Protein AF-A0A5N4DQ16-F1 (afdb_monomer_lite)

Foldseek 3Di:
DDDDDDDDDPVVVVVVVVVPPDDDDDDDDDDDDDDDPPDPPDPPPPVPPPVPLVVVLCVLPPPVLVVLLVVLVVVCVVQPCVQWDDDPQFIWGDPPPDIKTAGPVLQAIPDPCCVPQVARDSVSQNVCVNVVHDSRDCSNCPRNPDDDPDD

Radius of gyration: 23.93 Å; chains: 1; bounding box: 64×64×59 Å

Secondary structure (DSSP, 8-state):
-----PPPPHHHHHHHHTTSS-----------------------------HHHHHHHHHHH-THHHHHHHHHHHHHHHHTTTTEEE-SSEEEEE-SS-EEEEETTS--B-SHHHHHH-SPPHHHHHHHHHHT--SS-GGGGTTTT------

Organism: Camelus dromedarius (NCBI:txid9838)

InterPro domains:
  IPR007527 Zinc finger, SWIM-type [PS50966] (100-132)
  IPR040854 Uncharacterized protein ZSWIM9 [PTHR47086] (50-146)

Structure (mmCIF, N/CA/C/O backbone):
data_AF-A0A5N4DQ16-F1
#
_entry.id   AF-A0A5N4DQ16-F1
#
loop_
_atom_site.group_PDB
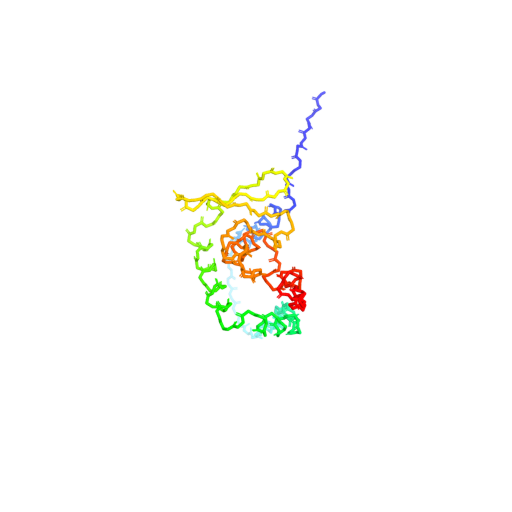_atom_site.id
_atom_site.type_symbol
_atom_site.label_atom_id
_atom_site.label_alt_id
_atom_site.label_comp_id
_atom_site.label_asym_id
_atom_site.label_entity_id
_atom_site.label_seq_id
_atom_site.pdbx_PDB_ins_code
_atom_site.Cartn_x
_atom_site.Cartn_y
_atom_site.Cartn_z
_atom_site.occupancy
_atom_site.B_iso_or_equiv
_atom_site.auth_seq_id
_atom_site.auth_comp_id
_atom_site.auth_asym_id
_atom_site.auth_atom_id
_atom_site.pdbx_PDB_model_num
ATOM 1 N N . MET A 1 1 ? -23.268 8.846 -43.791 1.00 40.22 1 MET A N 1
ATOM 2 C CA . MET A 1 1 ? -22.064 8.680 -42.950 1.00 40.22 1 MET A CA 1
ATOM 3 C C . MET A 1 1 ? -2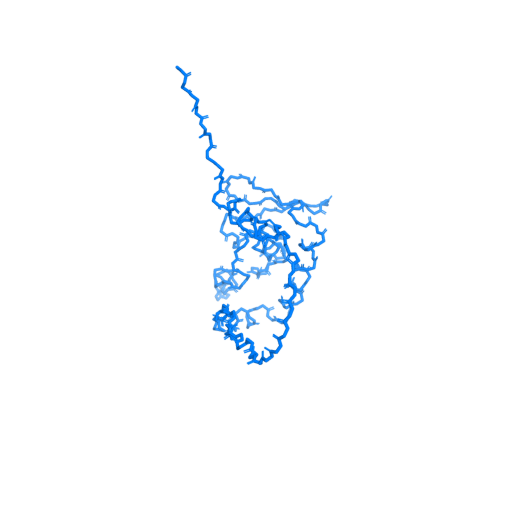2.241 9.638 -41.781 1.00 40.22 1 MET A C 1
ATOM 5 O O . MET A 1 1 ? -22.200 10.829 -42.014 1.00 40.22 1 MET A O 1
ATOM 9 N N . GLY A 1 2 ? -22.708 9.252 -40.597 1.00 41.81 2 GLY A N 1
ATOM 10 C CA . GLY A 1 2 ? -22.302 8.111 -39.778 1.00 41.81 2 GLY A CA 1
ATOM 11 C C . GLY A 1 2 ? -21.398 8.629 -38.654 1.00 41.81 2 GLY A C 1
ATOM 12 O O . GLY A 1 2 ? -20.223 8.292 -38.630 1.00 41.81 2 GLY A O 1
ATOM 13 N N . THR A 1 3 ? -21.906 9.533 -37.810 1.00 44.19 3 THR A N 1
ATOM 14 C CA . THR A 1 3 ? -21.171 10.117 -36.678 1.00 44.19 3 THR A CA 1
ATOM 15 C C . THR A 1 3 ? -21.124 9.105 -35.537 1.00 44.19 3 THR A C 1
ATOM 17 O O . THR A 1 3 ? -22.143 8.845 -34.898 1.00 44.19 3 THR A O 1
ATOM 20 N N . VAL A 1 4 ? -19.952 8.518 -35.297 1.00 43.06 4 VAL A N 1
ATOM 21 C CA . VAL A 1 4 ? -19.676 7.737 -34.087 1.00 43.06 4 VAL A CA 1
ATOM 22 C C . VAL A 1 4 ? -19.472 8.727 -32.945 1.00 43.06 4 VAL A C 1
ATOM 24 O O . VAL A 1 4 ? -18.526 9.508 -32.953 1.00 43.06 4 VAL A O 1
ATOM 27 N N . PHE A 1 5 ? -20.412 8.733 -32.004 1.00 44.91 5 PHE A N 1
ATOM 28 C CA . PHE A 1 5 ? -20.300 9.442 -30.736 1.00 44.91 5 PHE A CA 1
ATOM 29 C C . PHE A 1 5 ? -19.603 8.480 -29.765 1.00 44.91 5 PHE A C 1
ATOM 31 O O . PHE A 1 5 ? -20.201 7.484 -29.357 1.00 44.91 5 PHE A O 1
ATOM 38 N N . GLU A 1 6 ? -18.326 8.719 -29.461 1.00 52.03 6 GLU A N 1
ATOM 39 C CA . GLU A 1 6 ? -17.650 8.038 -28.353 1.00 52.03 6 GLU A CA 1
ATOM 40 C C . GLU A 1 6 ? -18.354 8.420 -27.046 1.00 52.03 6 GLU A C 1
ATOM 42 O O . GLU A 1 6 ? -18.574 9.597 -26.753 1.00 52.03 6 GLU A O 1
ATOM 47 N N . GLY A 1 7 ? -18.792 7.404 -26.304 1.00 48.28 7 GLY A N 1
ATOM 48 C CA . GLY A 1 7 ? -19.522 7.560 -25.055 1.00 48.28 7 GLY A CA 1
ATOM 49 C C . GLY A 1 7 ? -18.637 8.130 -23.948 1.00 48.28 7 GLY A C 1
ATOM 50 O O . GLY A 1 7 ? -17.551 7.624 -23.683 1.00 48.28 7 GLY A O 1
ATOM 51 N N . ASP A 1 8 ? -19.144 9.169 -23.291 1.00 51.41 8 ASP A N 1
ATOM 52 C CA . ASP A 1 8 ? -18.593 9.761 -22.069 1.00 51.41 8 ASP A CA 1
ATOM 53 C C . ASP A 1 8 ? -18.615 8.696 -20.940 1.00 51.41 8 ASP A C 1
ATOM 55 O O . ASP A 1 8 ? -19.661 8.062 -20.739 1.00 51.41 8 ASP A O 1
ATOM 59 N N . PRO A 1 9 ? -17.502 8.439 -20.226 1.00 45.72 9 PRO A N 1
ATOM 60 C CA . PRO A 1 9 ? -17.447 7.424 -19.177 1.00 45.72 9 PRO A CA 1
ATOM 61 C C . PRO A 1 9 ? -18.413 7.744 -18.022 1.00 45.72 9 PRO A C 1
ATOM 63 O O . PRO A 1 9 ? -18.594 8.892 -17.626 1.00 45.72 9 PRO A O 1
ATOM 66 N N . GLU A 1 10 ? -19.032 6.704 -17.460 1.00 50.69 10 GLU A N 1
ATOM 67 C CA . GLU A 1 10 ? -20.178 6.769 -16.533 1.00 50.69 10 GLU A CA 1
ATOM 68 C C . GLU A 1 10 ? -19.974 7.692 -15.310 1.00 50.69 10 GLU A C 1
ATOM 70 O O . GLU A 1 10 ? -20.916 8.336 -14.846 1.00 50.69 10 GLU A O 1
ATOM 75 N N . TRP A 1 11 ? -18.729 7.870 -14.856 1.00 47.78 11 TRP A N 1
ATOM 76 C CA . TRP A 1 11 ? -18.377 8.763 -13.745 1.00 47.78 11 TRP A CA 1
ATOM 77 C C . TRP A 1 11 ? -18.566 10.262 -14.057 1.00 47.78 11 TRP A C 1
ATOM 79 O O . TRP A 1 11 ? -18.767 11.067 -13.146 1.00 47.78 11 TRP A O 1
ATOM 89 N N . ALA A 1 12 ? -18.538 10.661 -15.332 1.00 46.97 12 ALA A N 1
ATOM 90 C CA . ALA A 1 12 ? -18.683 12.055 -15.752 1.00 46.97 12 ALA A CA 1
ATOM 91 C C . ALA A 1 12 ? -20.151 12.516 -15.831 1.00 46.97 12 ALA A C 1
ATOM 93 O O . ALA A 1 12 ? -20.428 13.718 -15.773 1.00 46.97 12 ALA A O 1
ATOM 94 N N . ARG A 1 13 ? -21.108 11.579 -15.916 1.00 46.88 13 ARG A N 1
ATOM 95 C CA . ARG A 1 13 ? -22.548 11.894 -15.883 1.00 46.88 13 ARG A CA 1
ATOM 96 C C . ARG A 1 13 ? -23.042 12.244 -14.486 1.00 46.88 13 ARG A C 1
ATOM 98 O O . ARG A 1 13 ? -23.852 13.158 -14.359 1.00 46.88 13 ARG A O 1
ATOM 105 N N . ILE A 1 14 ? -22.505 11.585 -13.462 1.00 51.62 14 ILE A N 1
ATOM 106 C CA . ILE A 1 14 ? -22.900 11.796 -12.063 1.00 51.62 14 ILE A CA 1
ATOM 107 C C . ILE A 1 14 ? -22.594 13.244 -11.653 1.00 51.62 14 ILE A C 1
ATOM 109 O O . ILE A 1 14 ? -23.481 13.975 -11.229 1.00 51.62 14 ILE A O 1
ATOM 113 N N . ARG A 1 15 ? -21.388 13.737 -11.967 1.00 48.12 15 ARG A N 1
ATOM 114 C CA . ARG A 1 15 ? -20.988 15.120 -11.654 1.00 48.12 15 ARG A CA 1
ATOM 115 C C . ARG A 1 15 ? -21.782 16.190 -12.428 1.00 48.12 15 ARG A C 1
ATOM 117 O O . ARG A 1 15 ? -21.834 17.338 -11.998 1.00 48.12 15 ARG A O 1
ATOM 124 N N . ARG A 1 16 ? -22.390 15.844 -13.572 1.00 45.00 16 ARG A N 1
ATOM 125 C CA . ARG A 1 16 ? -23.164 16.788 -14.402 1.00 45.00 16 ARG A CA 1
ATOM 126 C C . ARG A 1 16 ? -24.626 16.907 -13.952 1.00 45.00 16 ARG A C 1
ATOM 128 O O . ARG A 1 16 ? -25.247 17.925 -14.240 1.00 45.00 16 ARG A O 1
ATOM 135 N N . MET A 1 17 ? -25.162 15.916 -13.233 1.00 43.34 17 MET A N 1
ATOM 136 C CA . MET A 1 17 ? -26.514 15.979 -12.659 1.00 43.34 17 MET A CA 1
ATOM 137 C C . MET A 1 17 ? -26.562 16.777 -11.347 1.00 43.34 17 MET A C 1
ATOM 139 O O . MET A 1 17 ? -27.575 17.417 -11.084 1.00 43.34 17 MET A O 1
ATOM 143 N N . ASP A 1 18 ? -25.459 16.852 -10.597 1.00 48.16 18 ASP A N 1
ATOM 144 C CA . ASP A 1 18 ? -25.403 17.606 -9.331 1.00 48.16 18 ASP A CA 1
ATOM 145 C C . ASP A 1 18 ? -25.202 19.126 -9.494 1.00 48.16 18 ASP A C 1
ATOM 147 O O . ASP A 1 18 ? -25.381 19.885 -8.545 1.00 48.16 18 ASP A O 1
ATOM 151 N N . LEU A 1 19 ? -24.861 19.601 -10.698 1.00 43.91 19 LEU A N 1
ATOM 152 C CA . LEU A 1 19 ? -24.641 21.029 -10.987 1.00 43.91 19 LEU A CA 1
ATOM 153 C C . LEU A 1 19 ? -25.789 21.694 -11.766 1.00 43.91 19 LEU A C 1
ATOM 155 O O . LEU A 1 19 ? -25.721 22.889 -12.033 1.00 43.91 19 LEU A O 1
ATOM 159 N N . ALA A 1 20 ? -26.845 20.951 -12.116 1.00 44.66 20 ALA A N 1
ATOM 160 C CA . ALA A 1 20 ? -27.960 21.441 -12.938 1.00 44.66 20 ALA A CA 1
ATOM 161 C C . ALA A 1 20 ? -29.280 21.633 -12.163 1.00 44.66 20 ALA A C 1
ATOM 163 O O . ALA A 1 20 ? -30.341 21.766 -12.768 1.00 44.66 20 ALA A O 1
ATOM 164 N N . ALA A 1 21 ? -29.233 21.659 -10.829 1.00 44.12 21 ALA A N 1
ATOM 165 C CA . ALA A 1 21 ? -30.382 21.944 -9.971 1.00 44.12 21 ALA A CA 1
ATOM 166 C C . ALA A 1 21 ? -30.139 23.235 -9.177 1.00 44.12 21 ALA A C 1
ATOM 168 O O . ALA A 1 21 ? -30.033 23.215 -7.953 1.00 44.12 21 ALA A O 1
ATOM 169 N N . GLY A 1 22 ? -29.967 24.362 -9.872 1.00 44.34 22 GLY A N 1
ATOM 170 C CA . GLY A 1 22 ? -29.552 25.583 -9.187 1.00 44.34 22 GLY A CA 1
ATOM 171 C C . GLY A 1 22 ? -29.664 26.897 -9.943 1.00 44.34 22 GLY A C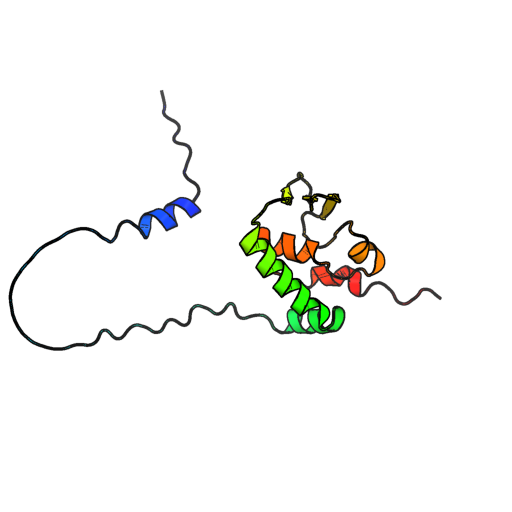 1
ATOM 172 O O . GLY A 1 22 ? -28.922 27.806 -9.602 1.00 44.34 22 GLY A O 1
ATOM 173 N N . GLU A 1 23 ? -30.560 27.047 -10.922 1.00 41.88 23 GLU A N 1
ATOM 174 C CA . GLU A 1 23 ? -30.971 28.386 -11.370 1.00 41.88 23 GLU A CA 1
ATOM 175 C C . GLU A 1 23 ? -32.376 28.393 -11.988 1.00 41.88 23 GLU A C 1
ATOM 177 O O . GLU A 1 23 ? -32.616 27.799 -13.036 1.00 41.88 23 GLU A O 1
ATOM 182 N N . SER A 1 24 ? -33.324 29.066 -11.325 1.00 35.31 24 SER A N 1
ATOM 183 C CA . SER A 1 24 ? -34.380 29.887 -11.943 1.00 35.31 24 SER A CA 1
ATOM 184 C C . SER A 1 24 ? -35.161 30.646 -10.860 1.00 35.31 24 SER A C 1
ATOM 186 O O . SER A 1 24 ? -35.613 30.082 -9.868 1.00 35.31 24 SER A O 1
ATOM 188 N N . LEU A 1 25 ? -35.252 31.955 -11.075 1.00 43.50 25 LEU A N 1
ATOM 189 C CA . LEU A 1 25 ? -35.740 33.045 -10.229 1.00 43.50 25 LEU A CA 1
ATOM 190 C C . LEU A 1 25 ? -37.275 33.206 -10.307 1.00 43.50 25 LEU A C 1
ATOM 192 O O . LEU A 1 25 ? -37.788 33.204 -11.424 1.00 43.50 25 LEU A O 1
ATOM 196 N N . GLN A 1 26 ? -37.981 33.485 -9.196 1.00 36.16 26 GLN A N 1
ATOM 197 C CA . GLN A 1 26 ? -39.135 34.412 -9.216 1.00 36.16 26 GLN A CA 1
ATOM 198 C C . GLN A 1 26 ? -39.556 34.935 -7.824 1.00 36.16 26 GLN A C 1
ATOM 200 O O . GLN A 1 26 ? -39.712 34.170 -6.876 1.00 36.16 26 GLN A O 1
ATOM 205 N N . GLU A 1 27 ? -39.749 36.256 -7.739 1.00 40.22 27 GLU A N 1
ATOM 206 C CA . GLU A 1 27 ? -40.364 37.017 -6.639 1.00 40.22 27 GLU A CA 1
ATOM 207 C C . GLU A 1 27 ? -41.869 36.725 -6.474 1.00 40.22 27 GLU A C 1
ATOM 209 O O . GLU A 1 27 ? -42.572 36.540 -7.467 1.00 40.22 27 GLU A O 1
ATOM 214 N N . GLY A 1 28 ? -42.389 36.797 -5.237 1.00 30.14 28 GLY A N 1
ATOM 215 C CA . GLY A 1 28 ? -43.835 36.870 -4.983 1.00 30.14 28 GLY A CA 1
ATOM 216 C C . GLY A 1 28 ? -44.281 36.667 -3.524 1.00 30.14 28 GLY A C 1
ATOM 217 O O . GLY A 1 28 ? -44.403 35.539 -3.075 1.00 30.14 28 GLY A O 1
ATOM 218 N N . SER A 1 29 ? -44.538 37.780 -2.824 1.00 34.41 29 SER A N 1
ATOM 219 C CA . SER A 1 29 ? -45.564 38.054 -1.786 1.00 34.41 29 SER A CA 1
ATOM 220 C C . SER A 1 29 ? -46.109 36.942 -0.851 1.00 34.41 29 SER A C 1
ATOM 222 O O . SER A 1 29 ? -46.815 36.050 -1.301 1.00 34.41 29 SER A O 1
ATOM 224 N N . GLY A 1 30 ? -46.013 37.189 0.469 1.00 33.25 30 GLY A N 1
ATOM 225 C CA . GLY A 1 30 ? -47.146 37.055 1.412 1.00 33.25 30 GLY A CA 1
ATOM 226 C C . GLY A 1 30 ? -47.300 35.786 2.278 1.00 33.25 30 GLY A C 1
ATOM 227 O O . GLY A 1 30 ? -47.680 34.743 1.774 1.00 33.25 30 GLY A O 1
ATOM 228 N N . GLU A 1 31 ? -47.161 35.987 3.598 1.00 35.84 31 GLU A N 1
ATOM 229 C CA . GLU A 1 31 ? -47.923 35.373 4.716 1.00 35.84 31 GLU A CA 1
ATOM 230 C C . GLU A 1 31 ? -47.661 33.916 5.215 1.00 35.84 31 GLU A C 1
ATOM 232 O O . GLU A 1 31 ? -47.642 32.947 4.471 1.00 35.84 31 GLU A O 1
ATOM 237 N N . GLU A 1 32 ? -47.488 33.840 6.549 1.00 37.09 32 GLU A N 1
ATOM 238 C CA . GLU A 1 32 ? -47.791 32.786 7.548 1.00 37.09 32 GLU A CA 1
ATOM 239 C C . GLU A 1 32 ? -47.320 31.306 7.452 1.00 37.09 32 GLU A C 1
ATOM 241 O O . GLU A 1 32 ? -47.689 30.529 6.583 1.00 37.09 32 GLU A O 1
ATOM 246 N N . GLY A 1 33 ? -46.680 30.845 8.543 1.00 36.59 33 GLY A N 1
ATOM 247 C CA . GLY A 1 33 ? -47.027 29.558 9.178 1.00 36.59 33 GLY A CA 1
ATOM 248 C C . GLY A 1 33 ? -46.153 28.319 8.899 1.00 36.59 33 GLY A C 1
ATOM 249 O O . GLY A 1 33 ? -45.517 28.215 7.861 1.00 36.59 33 GLY A O 1
ATOM 250 N N . PRO A 1 34 ? -46.067 27.359 9.849 1.00 58.06 34 PRO A N 1
ATOM 251 C CA . PRO A 1 34 ? -44.826 26.659 10.180 1.00 58.06 34 PRO A CA 1
ATOM 252 C C . PRO A 1 34 ? -44.789 25.204 9.696 1.00 58.06 34 PRO A C 1
ATOM 254 O O . PRO A 1 34 ? -45.792 24.497 9.790 1.00 58.06 34 PRO A O 1
ATOM 257 N N . ARG A 1 35 ? -43.608 24.705 9.305 1.00 51.00 35 ARG A N 1
ATOM 258 C CA . ARG A 1 35 ? -43.223 23.287 9.448 1.00 51.00 35 ARG A CA 1
ATOM 259 C C . ARG A 1 35 ? -41.745 23.093 9.140 1.00 51.00 35 ARG A C 1
ATOM 261 O O . ARG A 1 35 ? -41.280 23.306 8.027 1.00 51.00 35 ARG A O 1
ATOM 268 N N . GLU A 1 36 ? -41.023 22.670 10.163 1.00 59.38 36 GLU A N 1
ATOM 269 C CA . GLU A 1 36 ? -39.626 22.267 10.083 1.00 59.38 36 GLU A CA 1
ATOM 270 C C . GLU A 1 36 ? -39.471 21.107 9.087 1.00 59.38 36 GLU A C 1
ATOM 272 O O . GLU A 1 36 ? -40.224 20.127 9.174 1.00 59.38 36 GLU A O 1
ATOM 277 N N . PRO A 1 37 ? -38.498 21.140 8.163 1.00 50.25 37 PRO A N 1
ATOM 278 C CA . PRO A 1 37 ? -38.165 19.951 7.405 1.00 50.25 37 PRO A CA 1
ATOM 279 C C . PRO A 1 37 ? -37.440 18.979 8.341 1.00 50.25 37 PRO A C 1
ATOM 281 O O . PRO A 1 37 ? -36.267 19.171 8.669 1.00 50.25 37 PRO A O 1
ATOM 284 N N . LYS A 1 38 ? -38.126 17.906 8.759 1.00 58.03 38 LYS A N 1
ATOM 285 C CA . LYS A 1 38 ? -37.468 16.682 9.233 1.00 58.03 38 LYS A CA 1
ATOM 286 C C . LYS A 1 38 ? -36.523 16.218 8.127 1.00 58.03 38 LYS A C 1
ATOM 288 O O . LYS A 1 38 ? -36.963 15.611 7.153 1.00 58.03 38 LYS A O 1
ATOM 293 N N . ARG A 1 39 ? -35.231 16.509 8.265 1.00 63.78 39 ARG A N 1
ATOM 294 C CA . ARG A 1 39 ? -34.212 15.850 7.450 1.00 63.78 39 ARG A CA 1
ATOM 295 C C . ARG A 1 39 ? -34.200 14.373 7.844 1.00 63.78 39 ARG A C 1
ATOM 297 O O . ARG A 1 39 ? -34.075 14.087 9.037 1.00 63.78 39 ARG A O 1
ATOM 304 N N . PRO A 1 40 ? -34.336 13.434 6.894 1.00 47.91 40 PRO A N 1
ATOM 305 C CA . PRO A 1 40 ? -33.949 12.061 7.150 1.00 47.91 40 PRO A CA 1
ATOM 306 C C . PRO A 1 40 ? -32.462 12.093 7.491 1.00 47.91 40 PRO A C 1
ATOM 308 O O . PRO A 1 40 ? -31.632 12.519 6.688 1.00 47.91 40 PRO A O 1
ATOM 311 N N . CYS A 1 41 ? -32.149 11.725 8.727 1.00 48.41 41 CYS A N 1
ATOM 312 C CA . CYS A 1 41 ? -30.797 11.405 9.133 1.00 48.41 41 CYS A CA 1
ATOM 313 C C . CYS A 1 41 ? -30.461 10.097 8.414 1.00 48.41 41 CYS A C 1
ATOM 315 O O . CYS A 1 41 ? -30.840 9.023 8.875 1.00 48.41 41 CYS A O 1
ATOM 317 N N . CYS A 1 42 ? -29.853 10.187 7.235 1.00 41.53 42 CYS A N 1
ATOM 318 C CA . CYS A 1 42 ? -29.137 9.051 6.687 1.00 41.53 42 CYS A CA 1
ATOM 319 C C . CYS A 1 42 ? -27.836 8.972 7.489 1.00 41.53 42 CYS A C 1
ATOM 321 O O . CYS A 1 42 ? -27.035 9.906 7.380 1.00 41.53 42 CYS A O 1
ATOM 323 N N . PRO A 1 43 ? -27.576 7.926 8.292 1.00 41.25 43 PRO A N 1
ATOM 324 C CA . PRO A 1 43 ? -26.188 7.558 8.468 1.00 41.25 43 PRO A CA 1
ATOM 325 C C . PRO A 1 43 ? -25.710 7.216 7.055 1.00 41.25 43 PRO A C 1
ATOM 327 O O . PRO A 1 43 ? -26.244 6.304 6.422 1.00 41.25 43 PRO A O 1
ATOM 330 N N . SER A 1 44 ? -24.794 8.027 6.513 1.00 46.62 44 SER A N 1
ATOM 331 C CA . SER A 1 44 ? -23.894 7.530 5.475 1.00 46.62 44 SER A CA 1
ATOM 332 C C . SER A 1 44 ? -23.419 6.196 6.007 1.00 46.62 44 SER A C 1
ATOM 334 O O . SER A 1 44 ? -22.863 6.179 7.099 1.00 46.62 44 SER A O 1
ATOM 336 N N . GLU A 1 45 ? -23.771 5.131 5.299 1.00 45.56 45 GLU A N 1
ATOM 337 C CA . GLU A 1 45 ? -23.116 3.833 5.290 1.00 45.56 45 GLU A CA 1
ATOM 338 C C . GLU A 1 45 ? -21.627 4.028 5.591 1.00 45.56 45 GLU A C 1
ATOM 340 O O . GLU A 1 45 ? -20.794 4.264 4.719 1.00 45.56 45 GLU A O 1
ATOM 345 N N . GLU A 1 46 ? -21.323 4.054 6.885 1.00 43.19 46 GLU A N 1
ATOM 346 C CA . GLU A 1 46 ? -19.995 3.897 7.418 1.00 43.19 46 GLU A CA 1
ATOM 347 C C . GLU A 1 46 ? -19.658 2.480 7.006 1.00 43.19 46 GLU A C 1
ATOM 349 O O . GLU A 1 46 ? -20.179 1.529 7.577 1.00 43.19 46 GLU A O 1
ATOM 354 N N . GLU A 1 47 ? -18.941 2.375 5.887 1.00 48.06 47 GLU A N 1
ATOM 355 C CA . GLU A 1 47 ? -18.388 1.145 5.345 1.00 48.06 47 GLU A CA 1
ATOM 356 C C . GLU A 1 47 ? -17.950 0.300 6.539 1.00 48.06 47 GLU A C 1
ATOM 358 O O . GLU A 1 47 ? -17.040 0.701 7.267 1.00 48.06 47 GLU A O 1
ATOM 363 N N . GLU A 1 48 ? -18.724 -0.746 6.843 1.00 45.50 48 GLU A N 1
ATOM 364 C CA . GLU A 1 48 ? -18.643 -1.464 8.110 1.00 45.50 48 GLU A CA 1
ATOM 365 C C . GLU A 1 48 ? -17.257 -2.107 8.132 1.00 45.50 48 GLU A C 1
ATOM 367 O O . GLU A 1 48 ? -17.009 -3.110 7.461 1.00 45.50 48 GLU A O 1
ATOM 372 N N . VAL A 1 49 ? -16.301 -1.423 8.767 1.00 56.88 49 VAL A N 1
ATOM 373 C CA . VAL A 1 49 ? -14.891 -1.783 8.665 1.00 56.88 49 VAL A CA 1
ATOM 374 C C . VAL A 1 49 ? -14.765 -3.130 9.339 1.00 56.88 49 VAL A C 1
ATOM 376 O O . VAL A 1 49 ? -14.889 -3.215 10.558 1.00 56.88 49 VAL A O 1
ATOM 379 N N . ASP A 1 50 ? -14.542 -4.184 8.559 1.00 64.94 50 ASP A N 1
ATOM 380 C CA . ASP A 1 50 ? -14.283 -5.502 9.114 1.00 64.94 50 ASP A CA 1
ATOM 381 C C . ASP A 1 50 ? -13.049 -5.395 10.024 1.00 64.94 50 ASP A C 1
ATOM 383 O O . ASP A 1 50 ? -11.906 -5.192 9.591 1.00 64.94 50 ASP A O 1
ATOM 387 N N . TRP A 1 51 ? -13.306 -5.426 11.330 1.00 65.19 51 TRP A N 1
ATOM 388 C CA . TRP A 1 51 ? -12.298 -5.184 12.351 1.00 65.19 51 TRP A CA 1
ATOM 389 C C . TRP A 1 51 ? -11.333 -6.366 12.463 1.00 65.19 51 TRP A C 1
ATOM 391 O O . TRP A 1 51 ? -10.225 -6.201 12.978 1.00 65.19 51 TRP A O 1
ATOM 401 N N . GLU A 1 52 ? -11.711 -7.550 11.969 1.00 80.94 52 GLU A N 1
ATOM 402 C CA . GLU A 1 52 ? -10.911 -8.766 12.092 1.00 80.94 52 GLU A CA 1
ATOM 403 C C . GLU A 1 52 ? -9.641 -8.738 11.203 1.00 80.94 52 GLU A C 1
ATOM 405 O O . GLU A 1 52 ? -8.545 -8.973 11.734 1.00 80.94 52 GLU A O 1
ATOM 410 N N . PRO A 1 53 ? -9.699 -8.377 9.903 1.00 79.44 53 PRO A N 1
ATOM 411 C CA . PRO A 1 53 ? -8.523 -8.102 9.081 1.00 79.44 53 PRO A CA 1
ATOM 412 C C . PRO A 1 53 ? -7.634 -7.010 9.667 1.00 79.44 53 PRO A C 1
ATOM 414 O O . PRO A 1 53 ? -6.420 -7.191 9.747 1.00 79.44 53 PRO A O 1
ATOM 417 N N . LEU A 1 54 ? -8.218 -5.902 10.133 1.00 82.38 54 LEU A N 1
ATOM 418 C CA . LEU A 1 54 ? -7.464 -4.793 10.717 1.00 82.38 54 LEU A CA 1
ATOM 419 C C . LEU A 1 54 ? -6.726 -5.214 11.996 1.00 82.38 54 LEU A C 1
ATOM 421 O O . LEU A 1 54 ? -5.575 -4.826 12.199 1.00 82.38 54 LEU A O 1
ATOM 425 N N . ALA A 1 55 ? -7.349 -6.034 12.845 1.00 85.19 55 ALA A N 1
ATOM 426 C CA . ALA A 1 55 ? -6.723 -6.565 14.051 1.00 85.19 55 ALA A CA 1
ATOM 427 C C . ALA A 1 55 ? -5.539 -7.486 13.724 1.00 85.19 55 ALA A C 1
ATOM 429 O O . ALA A 1 55 ? -4.455 -7.306 14.282 1.00 85.19 55 ALA A O 1
ATOM 430 N N . LYS A 1 56 ? -5.705 -8.420 12.776 1.00 83.44 56 LYS A N 1
ATOM 431 C CA . LYS A 1 56 ? -4.614 -9.295 12.303 1.00 83.44 56 LYS A CA 1
ATOM 432 C C . LYS A 1 56 ? -3.464 -8.485 11.709 1.00 83.44 56 LYS A C 1
ATOM 434 O O . LYS A 1 56 ? -2.298 -8.778 11.964 1.00 83.44 56 LYS A O 1
ATOM 439 N N . PHE A 1 57 ? -3.790 -7.428 10.974 1.00 86.25 57 PHE A N 1
ATOM 440 C CA . PHE A 1 57 ? -2.813 -6.521 10.389 1.00 86.25 57 PHE A CA 1
ATOM 441 C C . PHE A 1 57 ? -2.032 -5.737 11.439 1.00 86.25 57 PHE A C 1
ATOM 443 O O . PHE A 1 57 ? -0.805 -5.697 11.390 1.00 86.25 57 PHE A O 1
ATOM 450 N N . ARG A 1 58 ? -2.721 -5.157 12.426 1.00 85.50 58 ARG A N 1
ATOM 451 C CA . ARG A 1 58 ? -2.084 -4.467 13.557 1.00 85.50 58 ARG A CA 1
ATOM 452 C C . ARG A 1 58 ? -1.209 -5.412 14.375 1.00 85.50 58 ARG A C 1
ATOM 454 O O . ARG A 1 58 ? -0.137 -5.008 14.806 1.00 85.50 58 ARG A O 1
ATOM 461 N N . ALA A 1 59 ? -1.628 -6.663 14.555 1.00 86.81 59 ALA A N 1
ATOM 462 C CA . ALA A 1 59 ? -0.829 -7.668 15.250 1.00 86.81 59 ALA A CA 1
ATOM 463 C C . ALA A 1 59 ? 0.455 -8.033 14.483 1.00 86.81 59 ALA A C 1
ATOM 465 O O . ALA A 1 59 ? 1.497 -8.224 15.102 1.00 86.81 59 ALA A O 1
ATOM 466 N N . ALA A 1 60 ? 0.395 -8.106 13.150 1.00 85.88 60 ALA A N 1
ATOM 467 C CA . ALA A 1 60 ? 1.548 -8.439 12.316 1.00 85.88 60 ALA A CA 1
ATOM 468 C C . ALA A 1 60 ? 2.528 -7.265 12.132 1.00 85.88 60 ALA A C 1
ATOM 470 O O . ALA A 1 60 ? 3.738 -7.473 12.113 1.00 85.88 60 ALA A O 1
ATOM 471 N N . CYS A 1 61 ? 2.009 -6.044 11.984 1.00 84.06 61 CYS A N 1
ATOM 472 C CA . CYS A 1 61 ? 2.793 -4.864 11.606 1.00 84.06 61 CYS A CA 1
ATOM 473 C C . CYS A 1 61 ? 3.101 -3.921 12.778 1.00 84.06 61 CYS A C 1
ATOM 475 O O . CYS A 1 61 ? 3.938 -3.037 12.641 1.00 84.06 61 CYS A O 1
ATOM 477 N N . GLY A 1 62 ? 2.423 -4.072 13.918 1.00 83.31 62 GLY A N 1
ATOM 478 C CA . GLY A 1 62 ? 2.601 -3.200 15.076 1.00 83.31 62 GLY A CA 1
ATOM 479 C C . GLY A 1 62 ? 2.070 -1.767 14.875 1.00 83.31 62 GLY A C 1
ATOM 480 O O . GLY A 1 62 ? 1.349 -1.487 13.911 1.00 83.31 62 GLY A O 1
ATOM 481 N N . PRO A 1 63 ? 2.392 -0.842 15.801 1.00 79.31 63 PRO A N 1
ATOM 482 C CA . PRO A 1 63 ? 1.927 0.551 15.755 1.00 79.31 63 PRO A CA 1
ATOM 483 C C . PRO A 1 63 ? 2.484 1.343 14.563 1.00 79.31 63 PRO A C 1
ATOM 485 O O . PRO A 1 63 ? 1.840 2.282 14.108 1.00 79.31 63 PRO A O 1
ATOM 488 N N . GLU A 1 64 ? 3.621 0.910 14.014 1.00 77.56 64 GLU A N 1
ATOM 489 C CA . GLU A 1 64 ? 4.315 1.494 12.854 1.00 77.56 64 GLU A CA 1
ATOM 490 C C . GLU A 1 64 ? 3.388 1.646 11.634 1.00 77.56 64 GLU A C 1
ATOM 492 O O . GLU A 1 64 ? 3.522 2.566 10.831 1.00 77.56 64 GLU A O 1
ATOM 497 N N . LEU A 1 65 ? 2.390 0.768 11.521 1.00 79.12 65 LEU A N 1
ATOM 498 C CA . LEU A 1 65 ? 1.374 0.810 10.479 1.00 79.12 65 LEU A CA 1
ATOM 499 C C . LEU A 1 65 ? 0.524 2.085 10.491 1.00 79.12 65 LEU A C 1
ATOM 501 O O . LEU A 1 65 ? 0.167 2.595 9.430 1.00 79.12 65 LEU A O 1
ATOM 505 N N . ALA A 1 66 ? 0.124 2.550 11.676 1.00 81.06 66 ALA A N 1
ATOM 506 C CA . ALA A 1 66 ? -0.791 3.679 11.791 1.00 81.06 66 ALA A CA 1
ATOM 507 C C . ALA A 1 66 ? -0.126 4.966 11.290 1.00 81.06 66 ALA A C 1
ATOM 509 O O . ALA A 1 66 ? -0.744 5.718 10.534 1.00 81.06 66 ALA A O 1
ATOM 510 N N . ASP A 1 67 ? 1.144 5.152 11.650 1.00 83.31 67 ASP A N 1
ATOM 511 C CA . ASP A 1 67 ? 1.958 6.279 11.204 1.00 83.31 67 ASP A CA 1
ATOM 512 C C . ASP A 1 67 ? 2.159 6.231 9.687 1.00 83.31 67 ASP A C 1
ATOM 514 O O . ASP A 1 67 ? 1.881 7.212 9.002 1.00 83.31 67 ASP A O 1
ATOM 518 N N . LEU A 1 68 ? 2.494 5.057 9.135 1.00 82.62 68 LEU A N 1
ATOM 519 C CA . LEU A 1 68 ? 2.626 4.867 7.687 1.00 82.62 68 LEU A CA 1
ATOM 520 C C . LEU A 1 68 ? 1.347 5.239 6.929 1.00 82.62 68 LEU A C 1
ATOM 522 O O . LEU A 1 68 ? 1.402 5.963 5.940 1.00 82.62 68 LEU A O 1
ATOM 526 N N . VAL A 1 69 ? 0.180 4.775 7.380 1.00 84.06 69 VAL A N 1
ATOM 527 C CA . VAL A 1 69 ? -1.091 5.099 6.713 1.00 84.06 69 VAL A CA 1
ATOM 528 C C . VAL A 1 69 ? -1.396 6.596 6.796 1.00 84.06 69 VAL A C 1
ATOM 530 O O . VAL A 1 69 ? -1.862 7.179 5.816 1.00 84.06 69 VAL A O 1
ATOM 533 N N . ALA A 1 70 ? -1.124 7.233 7.937 1.00 85.88 70 ALA A N 1
ATOM 534 C CA . ALA A 1 70 ? -1.315 8.670 8.109 1.00 85.88 70 ALA A CA 1
ATOM 535 C C . ALA A 1 70 ? -0.380 9.489 7.202 1.00 85.88 70 ALA A C 1
ATOM 537 O O . ALA A 1 70 ? -0.831 10.439 6.553 1.00 85.88 70 ALA A O 1
ATOM 538 N N . GLU A 1 71 ? 0.893 9.100 7.116 1.00 84.06 71 GLU A N 1
ATOM 539 C CA . GLU A 1 71 ? 1.880 9.707 6.221 1.00 84.06 71 GLU A CA 1
ATOM 540 C C . GLU A 1 71 ? 1.458 9.580 4.754 1.00 84.06 71 GLU A C 1
ATOM 542 O O . GLU A 1 71 ? 1.465 10.573 4.027 1.00 84.06 71 GLU A O 1
ATOM 547 N N . GLU A 1 72 ? 1.006 8.402 4.321 1.00 84.81 72 GLU A N 1
ATOM 548 C CA . GLU A 1 72 ? 0.597 8.191 2.929 1.00 84.81 72 GLU A CA 1
ATOM 549 C C . GLU A 1 72 ? -0.702 8.924 2.576 1.00 84.81 72 GLU A C 1
ATOM 551 O O . GLU A 1 72 ? -0.831 9.476 1.480 1.00 84.81 72 GLU A O 1
ATOM 556 N N . LEU A 1 73 ? -1.646 9.026 3.518 1.00 84.00 73 LEU A N 1
ATOM 557 C CA . LEU A 1 73 ? -2.829 9.878 3.365 1.00 84.00 73 LEU A CA 1
ATOM 558 C C . LEU A 1 73 ? -2.444 11.347 3.178 1.00 84.00 73 LEU A C 1
ATOM 560 O O . LEU A 1 73 ? -3.026 12.035 2.334 1.00 84.00 73 LEU A O 1
ATOM 564 N N . ALA A 1 74 ? -1.474 11.840 3.948 1.00 85.81 74 ALA A N 1
ATOM 565 C CA . ALA A 1 74 ? -0.976 13.201 3.805 1.00 85.81 74 ALA A CA 1
ATOM 566 C C . ALA A 1 74 ? -0.254 13.396 2.463 1.00 85.81 74 ALA A C 1
ATOM 568 O O . ALA A 1 74 ? -0.532 14.369 1.756 1.00 85.81 74 ALA A O 1
ATOM 569 N N . PHE A 1 75 ? 0.609 12.454 2.077 1.00 80.69 75 PHE A N 1
ATOM 570 C CA . PHE A 1 75 ? 1.362 12.505 0.828 1.00 80.69 75 PHE A CA 1
ATOM 571 C C . PHE A 1 75 ? 0.439 12.489 -0.395 1.00 80.69 75 PHE A C 1
ATOM 573 O O . PHE A 1 75 ? 0.544 13.362 -1.257 1.00 80.69 75 PHE A O 1
ATOM 580 N N . ALA A 1 76 ? -0.524 11.566 -0.457 1.00 80.50 76 ALA A N 1
ATOM 581 C CA . ALA A 1 76 ? -1.459 11.469 -1.577 1.00 80.50 76 ALA A CA 1
ATOM 582 C C . ALA A 1 76 ? -2.316 12.734 -1.735 1.00 80.50 76 ALA A C 1
ATOM 584 O O . ALA A 1 76 ? -2.554 13.181 -2.857 1.00 80.50 76 ALA A O 1
ATOM 585 N N . ARG A 1 77 ? -2.728 13.365 -0.627 1.00 83.06 77 ARG A N 1
ATOM 586 C CA . ARG A 1 77 ? -3.449 14.651 -0.662 1.00 83.06 77 ARG A CA 1
ATOM 587 C C . ARG A 1 77 ? -2.606 15.781 -1.254 1.00 83.06 77 ARG A C 1
ATOM 589 O O . ARG A 1 77 ? -3.156 16.666 -1.900 1.00 83.06 77 ARG A O 1
ATOM 596 N N . GLN A 1 78 ? -1.296 15.763 -1.026 1.00 83.31 78 GLN A N 1
ATOM 597 C CA . GLN A 1 78 ? -0.383 16.818 -1.471 1.00 83.31 78 GLN A CA 1
ATOM 598 C C . GLN A 1 78 ? 0.155 16.591 -2.889 1.00 83.31 78 GLN A C 1
ATOM 600 O O . GLN A 1 78 ? 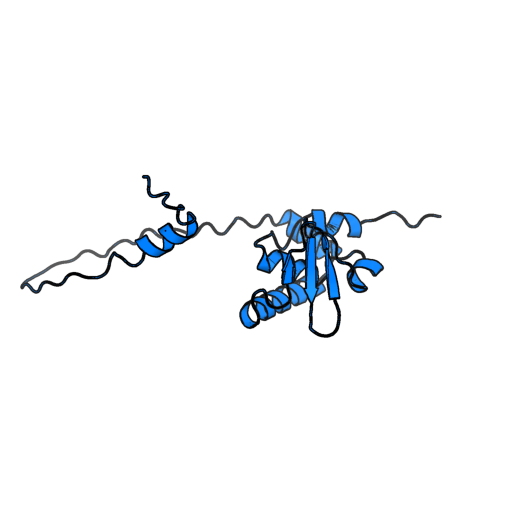0.376 17.551 -3.626 1.00 83.31 78 GLN A O 1
ATOM 605 N N . HIS A 1 79 ? 0.370 15.335 -3.281 1.00 78.94 79 HIS A N 1
ATOM 606 C CA . HIS A 1 79 ? 1.102 14.983 -4.499 1.00 78.94 79 HIS A CA 1
ATOM 607 C C . HIS A 1 79 ? 0.268 14.218 -5.533 1.00 78.94 79 HIS A C 1
ATOM 609 O O . HIS A 1 79 ? 0.684 14.119 -6.691 1.00 78.94 79 HIS A O 1
ATOM 615 N N . GLY A 1 80 ? -0.909 13.711 -5.161 1.00 78.31 80 GLY A N 1
ATOM 616 C CA . GLY A 1 80 ? -1.742 12.887 -6.032 1.00 78.31 80 GLY A CA 1
ATOM 617 C C . GLY A 1 80 ? -0.983 11.666 -6.552 1.00 78.31 80 GLY A C 1
ATOM 618 O O . GLY A 1 80 ? -0.182 11.062 -5.846 1.00 78.31 80 GLY A O 1
ATOM 619 N N . THR A 1 81 ? -1.190 11.323 -7.822 1.00 77.50 81 THR A N 1
ATOM 620 C CA . THR A 1 81 ? -0.537 10.183 -8.487 1.00 77.50 81 THR A CA 1
ATOM 621 C C . THR A 1 81 ? 0.886 10.482 -8.971 1.00 77.50 81 THR A C 1
ATOM 623 O O . THR A 1 81 ? 1.452 9.717 -9.754 1.00 77.50 81 THR A O 1
ATOM 626 N N . ARG A 1 82 ? 1.494 11.599 -8.551 1.00 80.81 82 ARG A N 1
ATOM 627 C CA . ARG A 1 82 ? 2.824 11.995 -9.022 1.00 80.81 82 ARG A CA 1
ATOM 628 C C . ARG A 1 82 ? 3.861 10.938 -8.635 1.00 80.81 82 ARG A C 1
ATOM 630 O O . ARG A 1 82 ? 4.044 10.640 -7.463 1.00 80.81 82 ARG A O 1
ATOM 637 N N . GLY A 1 83 ? 4.546 10.398 -9.641 1.00 81.31 83 GLY A N 1
ATOM 638 C CA . GLY A 1 83 ? 5.540 9.337 -9.472 1.00 81.31 83 GLY A CA 1
ATOM 639 C C . GLY A 1 83 ? 4.970 7.922 -9.571 1.00 81.31 83 GLY A C 1
ATOM 640 O O . GLY A 1 83 ? 5.753 6.990 -9.710 1.00 81.31 83 GLY A O 1
ATOM 641 N N . PHE A 1 84 ? 3.646 7.745 -9.574 1.00 86.75 84 PHE A N 1
ATOM 642 C CA . PHE A 1 84 ? 3.004 6.452 -9.799 1.00 86.75 84 PHE A CA 1
ATOM 643 C C . PHE A 1 84 ? 2.654 6.255 -11.273 1.00 86.75 84 PHE A C 1
ATOM 645 O O . PHE A 1 84 ? 1.877 7.012 -11.855 1.00 86.75 84 PHE A O 1
ATOM 652 N N . HIS A 1 85 ? 3.200 5.200 -11.872 1.00 89.94 85 HIS A N 1
ATOM 653 C CA . HIS A 1 85 ? 2.996 4.874 -13.279 1.00 89.94 85 HIS A CA 1
ATOM 654 C C . HIS A 1 85 ? 2.600 3.411 -13.449 1.00 89.94 85 HIS A C 1
ATOM 656 O O . HIS A 1 85 ? 3.279 2.512 -12.958 1.00 89.94 85 HIS A O 1
ATOM 662 N N . TRP A 1 86 ? 1.513 3.162 -14.176 1.00 90.12 86 TRP A N 1
ATOM 663 C CA . TRP A 1 86 ? 1.144 1.813 -14.593 1.00 90.12 86 TRP A CA 1
ATOM 664 C C . TRP A 1 86 ? 2.095 1.308 -15.685 1.00 90.12 86 TRP A C 1
ATOM 666 O O . TRP A 1 86 ? 2.362 2.015 -16.655 1.00 90.12 86 TRP A O 1
ATOM 676 N N . MET A 1 87 ? 2.577 0.074 -15.537 1.00 90.19 87 MET A N 1
ATOM 677 C CA . MET A 1 87 ? 3.564 -0.567 -16.419 1.00 90.19 87 MET A CA 1
ATOM 678 C C . MET A 1 87 ? 3.005 -1.811 -17.135 1.00 90.19 87 MET A C 1
ATOM 680 O O . MET A 1 87 ? 3.764 -2.644 -17.624 1.00 90.19 87 MET A O 1
ATOM 684 N N . GLY A 1 88 ? 1.682 -1.992 -17.175 1.00 90.06 88 GLY A N 1
ATOM 685 C CA . GLY A 1 88 ? 1.026 -3.130 -17.838 1.00 90.06 88 GLY A CA 1
ATOM 686 C C . GLY A 1 88 ? 0.890 -4.389 -16.974 1.00 90.06 88 GLY A C 1
ATOM 687 O O . GLY A 1 88 ? -0.141 -5.048 -17.038 1.00 90.06 88 GLY A O 1
ATOM 688 N N . ALA A 1 89 ? 1.889 -4.706 -16.147 1.00 90.19 89 ALA A N 1
ATOM 689 C CA . ALA A 1 89 ? 1.866 -5.856 -15.226 1.00 90.19 89 ALA A CA 1
ATOM 690 C C . ALA A 1 89 ? 1.884 -5.460 -13.735 1.00 90.19 89 ALA A C 1
ATOM 692 O O . ALA A 1 89 ? 1.874 -6.315 -12.848 1.00 90.19 89 ALA A O 1
ATOM 693 N N . GLY A 1 90 ? 1.945 -4.161 -13.454 1.00 92.88 90 GLY A N 1
ATOM 694 C CA . GLY A 1 90 ? 2.153 -3.613 -12.123 1.00 92.88 90 GLY A CA 1
ATOM 695 C C . GLY A 1 90 ? 2.422 -2.117 -12.179 1.00 92.88 90 GLY A C 1
ATOM 696 O O . GLY A 1 90 ? 2.194 -1.469 -13.203 1.00 92.88 90 GLY A O 1
ATOM 697 N N . PHE A 1 91 ? 2.938 -1.575 -11.086 1.00 92.31 91 PHE A N 1
ATOM 698 C CA . PHE A 1 91 ? 3.174 -0.146 -10.930 1.00 92.31 91 PHE A CA 1
ATOM 699 C C . PHE A 1 91 ? 4.656 0.138 -10.721 1.00 92.31 91 PHE A C 1
ATOM 701 O O . PHE A 1 91 ? 5.355 -0.609 -10.042 1.00 92.31 91 PHE A O 1
ATOM 708 N N . ALA A 1 92 ? 5.131 1.239 -11.284 1.00 92.50 92 ALA A N 1
ATOM 709 C CA . ALA A 1 92 ? 6.401 1.843 -10.928 1.00 92.50 92 ALA A CA 1
ATOM 710 C C . ALA A 1 92 ? 6.132 3.073 -10.057 1.00 92.50 92 ALA A C 1
ATOM 712 O O . ALA A 1 92 ? 5.303 3.912 -10.413 1.00 92.50 92 ALA A O 1
ATOM 713 N N . LEU A 1 93 ? 6.841 3.174 -8.936 1.00 89.25 93 LEU A N 1
ATOM 714 C CA . LEU A 1 93 ? 6.889 4.354 -8.087 1.00 89.25 93 LEU A CA 1
ATOM 715 C C . LEU A 1 93 ? 8.252 5.024 -8.230 1.00 89.25 93 LEU A C 1
ATOM 717 O O . LEU A 1 93 ? 9.275 4.412 -7.928 1.00 89.25 93 LEU A O 1
ATOM 721 N N . LYS A 1 94 ? 8.241 6.288 -8.643 1.00 87.50 94 LYS A N 1
ATOM 722 C CA . LYS A 1 94 ? 9.410 7.158 -8.718 1.00 87.50 94 LYS A CA 1
ATOM 723 C C . LYS A 1 94 ? 9.311 8.234 -7.647 1.00 87.50 94 LYS A C 1
ATOM 725 O O . LYS A 1 94 ? 8.518 9.165 -7.786 1.00 87.50 94 LYS A O 1
ATOM 730 N N . ASP A 1 95 ? 10.134 8.134 -6.608 1.00 75.81 95 ASP A N 1
ATOM 731 C CA . ASP A 1 95 ? 10.203 9.147 -5.541 1.00 75.81 95 ASP A CA 1
ATOM 732 C C . ASP A 1 95 ? 11.212 10.275 -5.842 1.00 75.81 95 ASP A C 1
ATOM 734 O O . ASP A 1 95 ? 11.459 11.152 -5.017 1.00 75.81 95 ASP A O 1
ATOM 738 N N . GLY A 1 96 ? 11.791 10.260 -7.048 1.00 75.44 96 GLY A N 1
ATOM 739 C CA . GLY A 1 96 ? 12.794 11.215 -7.519 1.00 75.44 96 GLY A CA 1
ATOM 740 C C . GLY A 1 96 ? 14.240 10.794 -7.245 1.00 75.44 96 GLY A C 1
ATOM 741 O O . GLY A 1 96 ? 15.137 11.330 -7.890 1.00 75.44 96 GLY A O 1
ATOM 742 N N . THR A 1 97 ? 14.471 9.819 -6.360 1.00 78.94 97 THR A N 1
ATOM 743 C CA . THR A 1 97 ? 15.814 9.293 -6.043 1.00 78.94 97 THR A CA 1
ATOM 744 C C . THR A 1 97 ? 15.944 7.814 -6.391 1.00 78.94 97 THR A C 1
ATOM 746 O O . THR A 1 97 ? 17.025 7.341 -6.736 1.00 78.94 97 THR A O 1
ATOM 749 N N . SER A 1 98 ? 14.858 7.056 -6.293 1.00 82.44 98 SER A N 1
ATOM 750 C CA . SER A 1 98 ? 14.820 5.623 -6.551 1.00 82.44 98 SER A CA 1
ATOM 751 C C . SER A 1 98 ? 13.532 5.228 -7.267 1.00 82.44 98 SER A C 1
ATOM 753 O O . SER A 1 98 ? 12.484 5.859 -7.115 1.00 82.44 98 SER A O 1
ATOM 755 N N . ASP A 1 99 ? 13.637 4.152 -8.044 1.00 89.69 99 ASP A N 1
ATOM 756 C CA . ASP A 1 99 ? 12.513 3.533 -8.733 1.00 89.69 99 ASP A CA 1
ATOM 757 C C . ASP A 1 99 ? 12.164 2.219 -8.014 1.00 89.69 99 ASP A C 1
ATOM 759 O O . ASP A 1 99 ? 13.013 1.339 -7.843 1.00 89.69 99 ASP A O 1
ATOM 763 N N . PHE A 1 100 ? 10.907 2.080 -7.595 1.00 92.00 100 PHE A N 1
ATOM 764 C CA . PHE A 1 100 ? 10.374 0.866 -6.979 1.00 92.00 100 PHE A CA 1
ATOM 765 C C . PHE A 1 100 ? 9.293 0.253 -7.859 1.00 92.00 100 PHE A C 1
ATOM 767 O O . PHE A 1 100 ? 8.496 0.966 -8.464 1.00 92.00 100 PHE A O 1
ATOM 774 N N . PHE A 1 101 ? 9.222 -1.073 -7.885 1.00 94.31 101 PHE A N 1
ATOM 775 C CA . PHE A 1 101 ? 8.208 -1.810 -8.627 1.00 94.31 101 PHE A CA 1
ATOM 776 C C . PHE A 1 101 ? 7.236 -2.476 -7.664 1.00 94.31 101 PHE A C 1
ATOM 778 O O . PHE A 1 101 ? 7.650 -3.087 -6.675 1.00 94.31 101 PHE A O 1
ATOM 785 N N . LEU A 1 102 ? 5.950 -2.355 -7.966 1.00 94.88 102 LEU A N 1
ATOM 786 C CA . LEU A 1 102 ? 4.862 -3.030 -7.281 1.00 94.88 102 LEU A CA 1
ATOM 787 C C . LEU A 1 102 ? 4.149 -3.963 -8.256 1.00 94.88 102 LEU A C 1
ATOM 789 O O . LEU A 1 102 ? 4.028 -3.658 -9.444 1.00 94.88 102 LEU A O 1
ATOM 793 N N . ASP A 1 103 ? 3.677 -5.099 -7.761 1.00 95.38 103 ASP A N 1
ATOM 794 C CA . ASP A 1 103 ? 2.872 -6.026 -8.555 1.00 95.38 103 ASP A CA 1
ATOM 795 C C . ASP A 1 103 ? 1.465 -5.469 -8.828 1.00 95.38 103 ASP A C 1
ATOM 797 O O . ASP A 1 103 ? 0.983 -4.565 -8.146 1.00 95.38 103 ASP A O 1
ATOM 801 N N . GLY A 1 104 ? 0.773 -6.021 -9.829 1.00 93.44 104 GLY A N 1
ATOM 802 C CA . GLY A 1 104 ? -0.586 -5.586 -10.177 1.00 93.44 104 GLY A CA 1
ATOM 803 C C . GLY A 1 104 ? -1.615 -5.767 -9.055 1.00 93.44 104 GLY A C 1
ATOM 804 O O . GLY A 1 104 ? -2.574 -5.007 -8.988 1.00 93.44 104 GLY A O 1
ATOM 805 N N . ALA A 1 105 ? -1.401 -6.726 -8.147 1.00 93.69 105 ALA A N 1
ATOM 806 C CA . ALA A 1 105 ? -2.265 -6.945 -6.985 1.00 93.69 105 ALA A CA 1
ATOM 807 C C . ALA A 1 105 ? -1.966 -5.991 -5.812 1.00 93.69 105 ALA A C 1
ATOM 809 O O . ALA A 1 105 ? -2.696 -5.993 -4.815 1.00 93.69 105 ALA A O 1
ATOM 810 N N . LEU A 1 106 ? -0.900 -5.186 -5.914 1.00 93.81 106 LEU A N 1
ATOM 811 C CA . LEU A 1 106 ? -0.416 -4.294 -4.862 1.00 93.81 106 LEU A CA 1
ATOM 812 C C . LEU A 1 106 ? -0.184 -5.029 -3.539 1.00 93.81 106 LEU A C 1
ATOM 814 O O . LEU A 1 106 ? -0.586 -4.552 -2.478 1.00 93.81 106 LEU A O 1
ATOM 818 N N . THR A 1 107 ? 0.431 -6.207 -3.616 1.00 93.12 107 THR A N 1
ATOM 819 C CA . THR A 1 107 ? 0.799 -7.052 -2.472 1.00 93.12 107 THR A CA 1
ATOM 820 C C . THR A 1 107 ? 2.300 -7.131 -2.248 1.00 93.12 107 THR A C 1
ATOM 822 O O . THR A 1 107 ? 2.739 -7.490 -1.158 1.00 93.12 107 THR A O 1
ATOM 825 N N . ARG A 1 108 ? 3.100 -6.771 -3.257 1.00 93.62 108 ARG A N 1
ATOM 826 C CA . ARG A 1 108 ? 4.557 -6.872 -3.230 1.00 93.62 108 ARG A CA 1
ATOM 827 C C . ARG A 1 108 ? 5.209 -5.601 -3.734 1.00 93.62 108 ARG A C 1
ATOM 829 O O . ARG A 1 108 ? 4.737 -4.977 -4.677 1.00 93.62 108 ARG A O 1
ATOM 836 N N . CYS A 1 109 ? 6.324 -5.240 -3.111 1.00 93.50 109 CYS A N 1
ATOM 837 C CA . CYS A 1 109 ? 7.138 -4.093 -3.495 1.00 93.50 109 CYS A CA 1
ATOM 838 C C . CYS A 1 109 ? 8.615 -4.485 -3.569 1.00 93.50 109 CYS A C 1
ATOM 840 O O . CYS A 1 109 ? 9.110 -5.215 -2.716 1.00 93.50 109 CYS A O 1
ATOM 842 N N . SER A 1 110 ? 9.350 -3.957 -4.545 1.00 93.62 110 SER A N 1
ATOM 843 C CA . SER A 1 110 ? 10.789 -4.204 -4.685 1.00 93.62 110 SER A CA 1
ATOM 844 C C . SER A 1 110 ? 11.664 -3.411 -3.704 1.00 93.62 110 SER A C 1
ATOM 846 O O . SER A 1 110 ? 12.888 -3.490 -3.788 1.00 93.62 110 SER A O 1
ATOM 848 N N . CYS A 1 111 ? 11.084 -2.604 -2.806 1.00 91.25 111 CYS A N 1
ATOM 849 C CA . CYS A 1 111 ? 11.873 -1.832 -1.849 1.00 91.25 111 CYS A CA 1
ATOM 850 C C . CYS A 1 111 ? 12.562 -2.741 -0.822 1.00 91.25 111 CYS A C 1
ATOM 852 O O . CYS A 1 111 ? 12.050 -3.799 -0.453 1.00 91.25 111 CYS A O 1
ATOM 854 N N . SER A 1 112 ? 13.714 -2.298 -0.316 1.00 88.69 112 SER A N 1
ATOM 855 C CA . SER A 1 112 ? 14.522 -3.057 0.646 1.00 88.69 112 SER A CA 1
ATOM 856 C C . SER A 1 112 ? 13.754 -3.429 1.915 1.00 88.69 112 SER A C 1
ATOM 858 O O . SER A 1 112 ? 13.951 -4.513 2.451 1.00 88.69 112 SER A O 1
ATOM 860 N N . ILE A 1 113 ? 12.840 -2.567 2.371 1.00 83.62 113 ILE A N 1
ATOM 861 C CA . ILE A 1 113 ? 12.003 -2.815 3.551 1.00 83.62 113 ILE A CA 1
ATOM 862 C C . ILE A 1 113 ? 11.114 -4.040 3.325 1.00 83.62 113 ILE A C 1
ATOM 864 O O . ILE A 1 113 ? 11.123 -4.961 4.140 1.00 83.62 113 ILE A O 1
ATOM 868 N N . HIS A 1 114 ? 10.380 -4.071 2.210 1.00 89.62 114 HIS A N 1
ATOM 869 C CA . HIS A 1 114 ? 9.501 -5.192 1.892 1.00 89.62 114 HIS A CA 1
ATOM 870 C C . HIS A 1 114 ? 10.307 -6.457 1.585 1.00 89.62 114 HIS A C 1
ATOM 872 O O . HIS A 1 114 ? 9.982 -7.527 2.088 1.00 89.62 114 HIS A O 1
ATOM 878 N N . ALA A 1 115 ? 11.404 -6.332 0.834 1.00 89.25 115 ALA A N 1
ATOM 879 C CA . ALA A 1 115 ? 12.275 -7.459 0.522 1.00 89.25 115 ALA A CA 1
ATOM 880 C C . ALA A 1 115 ? 12.888 -8.105 1.780 1.00 89.25 115 ALA A C 1
ATOM 882 O O . ALA A 1 115 ? 12.979 -9.327 1.852 1.00 89.25 115 ALA A O 1
ATOM 883 N N . ALA A 1 116 ? 13.286 -7.303 2.775 1.00 87.94 116 ALA A N 1
ATOM 884 C CA . ALA A 1 116 ? 13.939 -7.797 3.987 1.00 87.94 116 ALA A CA 1
ATOM 885 C C . ALA A 1 116 ? 12.952 -8.270 5.061 1.00 87.94 116 ALA A C 1
ATOM 887 O O . ALA A 1 116 ? 13.196 -9.278 5.717 1.00 87.94 116 ALA A O 1
ATOM 888 N N . ARG A 1 117 ? 11.858 -7.532 5.276 1.00 84.56 117 ARG A N 1
ATOM 889 C CA . ARG A 1 117 ? 10.935 -7.778 6.398 1.00 84.56 117 ARG A CA 1
ATOM 890 C C . ARG A 1 117 ? 9.667 -8.511 5.993 1.00 84.56 117 ARG A C 1
ATOM 892 O O . ARG A 1 117 ? 8.926 -8.949 6.861 1.00 84.56 117 ARG A O 1
ATOM 899 N N . ARG A 1 118 ? 9.382 -8.587 4.690 1.00 88.88 118 ARG A N 1
ATOM 900 C CA . ARG A 1 118 ? 8.111 -9.063 4.122 1.00 88.88 118 ARG A CA 1
ATOM 901 C C . ARG A 1 118 ? 6.867 -8.365 4.668 1.00 88.88 118 ARG A C 1
ATOM 903 O O . ARG A 1 118 ? 5.763 -8.849 4.452 1.00 88.88 118 ARG A O 1
ATOM 910 N N . LEU A 1 119 ? 7.034 -7.228 5.340 1.00 87.94 119 LEU A N 1
ATOM 911 C CA . LEU A 1 119 ? 5.940 -6.416 5.848 1.00 87.94 119 LEU A CA 1
ATOM 912 C C . LEU A 1 119 ? 5.419 -5.468 4.755 1.00 87.94 119 LEU A C 1
ATOM 914 O O . LEU A 1 119 ? 6.169 -5.096 3.839 1.00 87.94 119 LEU A O 1
ATOM 918 N N . PRO A 1 120 ? 4.150 -5.045 4.845 1.00 89.06 120 PRO A N 1
ATOM 919 C CA . PRO A 1 120 ? 3.597 -3.987 4.015 1.00 89.06 120 PRO A CA 1
ATOM 920 C C . PRO A 1 120 ? 4.420 -2.714 4.205 1.00 89.06 120 PRO A C 1
ATOM 922 O O . PRO A 1 120 ? 4.655 -2.268 5.326 1.00 89.06 120 PRO A O 1
ATOM 925 N N . CYS A 1 121 ? 4.904 -2.146 3.107 1.00 89.69 121 CYS A N 1
ATOM 926 C CA . CYS A 1 121 ? 5.713 -0.937 3.130 1.00 89.69 121 CYS A CA 1
ATOM 927 C C . CYS A 1 121 ? 4.874 0.288 2.762 1.00 89.69 121 CYS A C 1
ATOM 929 O O . CYS A 1 121 ? 3.810 0.175 2.152 1.00 89.69 121 CYS A O 1
ATOM 931 N N . ARG A 1 122 ? 5.415 1.471 3.054 1.00 88.69 122 ARG A N 1
ATOM 932 C CA . ARG A 1 122 ? 4.820 2.768 2.706 1.00 88.69 122 ARG A CA 1
ATOM 933 C C . ARG A 1 122 ? 4.361 2.851 1.237 1.00 88.69 122 ARG A C 1
ATOM 935 O O . ARG A 1 122 ? 3.241 3.245 0.945 1.00 88.69 122 ARG A O 1
ATOM 942 N N . HIS A 1 123 ? 5.157 2.309 0.308 1.00 90.50 123 HIS A N 1
ATOM 943 C CA . HIS A 1 123 ? 4.838 2.315 -1.123 1.00 90.50 123 HIS A CA 1
ATOM 944 C C . HIS A 1 123 ? 3.599 1.480 -1.471 1.00 90.50 123 HIS A C 1
ATOM 946 O O . HIS A 1 123 ? 2.865 1.846 -2.385 1.00 90.50 123 HIS A O 1
ATOM 952 N N . LEU A 1 124 ? 3.356 0.371 -0.760 1.00 90.75 124 LEU A N 1
ATOM 953 C CA . LEU A 1 124 ? 2.145 -0.431 -0.949 1.00 90.75 124 LEU A CA 1
ATOM 954 C C . LEU A 1 124 ? 0.912 0.351 -0.497 1.00 90.75 124 LEU A C 1
ATOM 956 O O . LEU A 1 124 ? -0.078 0.378 -1.222 1.00 90.75 124 LEU A O 1
ATOM 960 N N . PHE A 1 125 ? 0.983 1.036 0.646 1.00 90.06 125 PHE A N 1
ATOM 961 C CA . PHE A 1 125 ? -0.115 1.886 1.115 1.00 90.06 125 PHE A CA 1
ATOM 962 C C . PHE A 1 125 ? -0.380 3.050 0.171 1.00 90.06 125 PHE A C 1
ATOM 964 O O . PHE A 1 125 ? -1.526 3.254 -0.216 1.00 90.06 125 PHE A O 1
ATOM 971 N N . ALA A 1 126 ? 0.670 3.738 -0.271 1.00 89.25 126 ALA A N 1
ATOM 972 C CA . ALA A 1 126 ? 0.581 4.799 -1.264 1.00 89.25 126 ALA A CA 1
ATOM 973 C C . ALA A 1 126 ? -0.132 4.321 -2.539 1.00 89.25 126 ALA A C 1
ATOM 975 O O . ALA A 1 126 ? -1.098 4.930 -2.997 1.00 89.25 126 ALA A O 1
ATOM 976 N N . ALA A 1 127 ? 0.305 3.184 -3.087 1.00 90.44 127 ALA A N 1
ATOM 977 C CA . ALA A 1 127 ? -0.261 2.627 -4.307 1.00 90.44 127 ALA A CA 1
ATOM 978 C C . ALA A 1 127 ? -1.728 2.230 -4.128 1.00 90.44 127 ALA A C 1
ATOM 980 O O . ALA A 1 127 ? -2.559 2.535 -4.982 1.00 90.44 127 ALA A O 1
ATOM 981 N N . ARG A 1 128 ? -2.062 1.564 -3.015 1.00 91.62 128 ARG A N 1
ATOM 982 C CA . ARG A 1 128 ? -3.434 1.130 -2.724 1.00 91.62 128 ARG A CA 1
ATOM 983 C C . ARG A 1 128 ? -4.352 2.323 -2.502 1.00 91.62 128 ARG A C 1
ATOM 985 O O . ARG A 1 128 ? -5.436 2.351 -3.070 1.00 91.62 128 ARG A O 1
ATOM 992 N N . LEU A 1 129 ? -3.879 3.350 -1.801 1.00 89.06 129 LEU A N 1
ATOM 993 C CA . LEU A 1 129 ? -4.614 4.596 -1.618 1.00 89.06 129 LEU A CA 1
ATOM 994 C C . LEU A 1 129 ? -4.922 5.277 -2.959 1.00 89.06 129 LEU A C 1
ATOM 996 O O . LEU A 1 129 ? -6.061 5.652 -3.215 1.00 89.06 129 LEU A O 1
ATOM 1000 N N . LEU A 1 130 ? -3.924 5.403 -3.837 1.00 87.69 130 LEU A N 1
ATOM 1001 C CA . LEU A 1 130 ?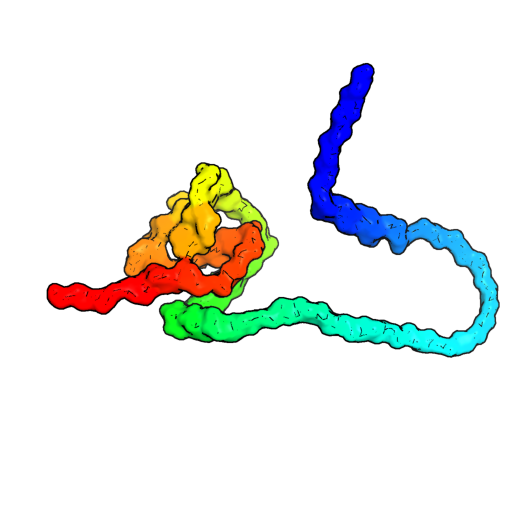 -4.077 6.073 -5.133 1.00 87.69 130 LEU A CA 1
ATOM 1002 C C . LEU A 1 130 ? -4.917 5.286 -6.142 1.00 87.69 130 LEU A C 1
ATOM 1004 O O . LEU A 1 130 ? -5.477 5.875 -7.063 1.00 87.69 130 LEU A O 1
ATOM 1008 N N . THR A 1 131 ? -4.994 3.966 -5.986 1.00 88.25 131 THR A N 1
ATOM 1009 C CA . THR A 1 131 ? -5.772 3.076 -6.861 1.00 88.25 131 THR A CA 1
ATOM 1010 C C . THR A 1 131 ? -7.137 2.705 -6.284 1.00 88.25 131 THR A C 1
ATOM 1012 O O . THR A 1 131 ? -7.890 1.987 -6.937 1.00 88.25 131 THR A O 1
ATOM 1015 N N . GLY A 1 132 ? -7.474 3.193 -5.085 1.00 88.12 132 GLY A N 1
ATOM 1016 C CA . GLY A 1 132 ? -8.729 2.872 -4.404 1.00 88.12 132 GLY A CA 1
ATOM 1017 C C . GLY A 1 132 ? -8.812 1.428 -3.897 1.00 88.12 132 GLY A C 1
ATOM 1018 O O . GLY A 1 132 ? -9.904 0.920 -3.666 1.00 88.12 132 GLY A O 1
ATOM 1019 N N . ALA A 1 133 ? -7.679 0.744 -3.736 1.00 90.94 133 ALA A N 1
ATOM 1020 C CA . ALA A 1 133 ? -7.642 -0.583 -3.140 1.00 90.94 133 ALA A CA 1
ATOM 1021 C C . ALA A 1 133 ? -7.708 -0.498 -1.606 1.00 90.94 133 ALA A C 1
ATOM 1023 O O . ALA A 1 133 ? -7.161 0.421 -0.994 1.00 90.94 133 ALA A O 1
ATOM 1024 N N . ALA A 1 134 ? -8.315 -1.508 -0.974 1.00 90.19 134 ALA A N 1
ATOM 1025 C CA . ALA A 1 134 ? -8.410 -1.592 0.483 1.00 90.19 134 ALA A CA 1
ATOM 1026 C C . ALA A 1 134 ? -7.025 -1.473 1.138 1.00 90.19 134 ALA A C 1
ATOM 1028 O O . ALA A 1 134 ? -6.127 -2.267 0.833 1.00 90.19 134 ALA A O 1
ATOM 1029 N N . LEU A 1 135 ? -6.858 -0.496 2.038 1.00 86.69 135 LEU A N 1
ATOM 1030 C CA . LEU A 1 135 ? -5.586 -0.241 2.727 1.00 86.69 135 LEU A CA 1
ATOM 1031 C C . LEU A 1 135 ? -5.180 -1.429 3.602 1.00 86.69 135 LEU A C 1
ATOM 1033 O O . LEU A 1 135 ? -4.014 -1.812 3.623 1.00 86.69 135 LEU A O 1
ATOM 1037 N N . PHE A 1 136 ? -6.153 -2.051 4.267 1.00 86.50 136 PHE A N 1
ATOM 1038 C CA . PHE A 1 136 ? -5.951 -3.232 5.095 1.00 86.50 136 PHE A CA 1
ATOM 1039 C C . PHE A 1 136 ? -6.565 -4.441 4.395 1.00 86.50 136 PHE A C 1
ATOM 1041 O O . PHE A 1 136 ? -7.780 -4.608 4.370 1.00 86.50 136 PHE A O 1
ATOM 1048 N N . HIS A 1 137 ? -5.716 -5.277 3.802 1.00 89.06 137 HIS A N 1
ATOM 1049 C CA . HIS A 1 137 ? -6.136 -6.510 3.142 1.00 89.06 137 HIS A CA 1
ATOM 1050 C C . HIS A 1 137 ? -5.244 -7.669 3.579 1.00 89.06 137 HIS A C 1
ATOM 1052 O O . HIS A 1 137 ? -4.025 -7.510 3.676 1.00 89.06 137 HIS A O 1
ATOM 1058 N N . MET A 1 138 ? -5.836 -8.843 3.808 1.00 86.50 138 MET A N 1
ATOM 1059 C CA . MET A 1 138 ? -5.110 -10.019 4.305 1.00 86.50 138 MET A CA 1
ATOM 1060 C C . MET A 1 138 ? -3.982 -10.468 3.368 1.00 86.50 138 MET A C 1
ATOM 1062 O O . MET A 1 138 ? -2.953 -10.946 3.838 1.00 86.50 138 MET A O 1
ATOM 1066 N N . 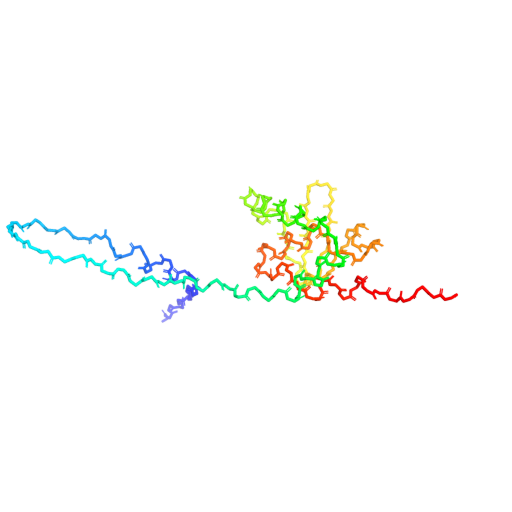ASP A 1 139 ? -4.120 -10.243 2.060 1.00 89.62 139 ASP A N 1
ATOM 1067 C CA . ASP A 1 139 ? -3.074 -10.591 1.088 1.00 89.62 139 ASP A CA 1
ATOM 1068 C C . ASP A 1 139 ? -1.758 -9.837 1.299 1.00 89.62 139 ASP A C 1
ATOM 1070 O O . ASP A 1 139 ? -0.701 -10.357 0.942 1.00 89.62 139 ASP A O 1
ATOM 1074 N N . LEU A 1 140 ? -1.793 -8.650 1.917 1.00 89.38 140 LEU A N 1
ATOM 1075 C CA . LEU A 1 140 ? -0.575 -7.914 2.273 1.00 89.38 140 LEU A CA 1
ATOM 1076 C C . LEU A 1 140 ? 0.238 -8.650 3.347 1.00 89.38 140 LEU A C 1
ATOM 1078 O O . LEU A 1 140 ? 1.443 -8.440 3.451 1.00 89.38 140 LEU A O 1
ATOM 1082 N N . LEU A 1 141 ? -0.416 -9.520 4.123 1.00 88.12 141 LEU A N 1
ATOM 1083 C CA . LEU A 1 141 ? 0.197 -10.306 5.191 1.00 88.12 141 LEU A CA 1
ATOM 1084 C C . LEU A 1 141 ? 0.600 -11.715 4.758 1.00 88.12 141 LEU A C 1
ATOM 1086 O O . LEU A 1 141 ? 1.256 -12.422 5.523 1.00 88.12 141 LEU A O 1
ATOM 1090 N N . ARG A 1 142 ? 0.249 -12.130 3.534 1.00 86.56 142 ARG A N 1
ATOM 1091 C CA . ARG A 1 142 ? 0.515 -13.486 3.025 1.00 86.56 142 ARG A CA 1
ATOM 1092 C C . ARG A 1 142 ? 1.986 -13.876 3.154 1.00 86.56 142 ARG A C 1
ATOM 1094 O O . ARG A 1 142 ? 2.305 -15.025 3.437 1.00 86.56 142 ARG A O 1
ATOM 1101 N N . ASP A 1 143 ? 2.868 -12.908 2.937 1.00 83.00 143 ASP A N 1
ATOM 1102 C CA . ASP A 1 143 ? 4.313 -13.088 3.007 1.00 83.00 143 ASP A CA 1
ATOM 1103 C C . ASP A 1 143 ? 4.892 -12.742 4.403 1.00 83.00 143 ASP A C 1
ATOM 1105 O O . ASP A 1 143 ? 6.005 -13.167 4.708 1.00 83.00 143 ASP A O 1
ATOM 1109 N N . CYS A 1 144 ? 4.149 -12.041 5.275 1.00 76.00 144 CYS A N 1
ATOM 1110 C CA . CYS A 1 144 ? 4.580 -11.664 6.634 1.00 76.00 144 CYS A CA 1
ATOM 1111 C C . CYS A 1 144 ? 4.708 -12.860 7.580 1.00 76.00 144 CYS A C 1
ATOM 1113 O O . CYS A 1 144 ? 5.502 -12.834 8.513 1.00 76.00 144 CYS A O 1
ATOM 1115 N N . TRP A 1 145 ? 3.909 -13.902 7.355 1.00 66.88 145 TRP A N 1
ATOM 1116 C CA . TRP A 1 145 ? 3.867 -15.101 8.199 1.00 66.88 145 TRP A CA 1
ATOM 1117 C C . TRP A 1 145 ? 4.707 -16.256 7.625 1.00 66.88 145 TRP A C 1
ATOM 1119 O O . TRP A 1 145 ? 4.431 -17.429 7.866 1.00 66.88 145 TRP A O 1
ATOM 1129 N N . GLY A 1 146 ? 5.717 -15.942 6.808 1.00 60.03 146 GLY A N 1
ATOM 1130 C CA . GLY A 1 146 ? 6.475 -16.928 6.043 1.00 60.03 146 GLY A CA 1
ATOM 1131 C C . GLY A 1 146 ? 7.445 -17.777 6.872 1.00 60.03 146 GLY A C 1
ATOM 1132 O O . GLY A 1 146 ? 8.484 -17.265 7.261 1.00 60.03 146 GLY A O 1
ATOM 1133 N N . ARG A 1 147 ? 7.125 -19.080 6.971 1.00 55.47 147 ARG A N 1
ATOM 1134 C CA . ARG A 1 147 ? 7.941 -20.236 7.414 1.00 55.47 147 ARG A CA 1
ATOM 1135 C C . ARG A 1 147 ? 8.591 -20.120 8.798 1.00 55.47 147 ARG A C 1
ATOM 1137 O O . ARG A 1 147 ? 9.401 -19.238 9.056 1.00 55.47 147 ARG A O 1
ATOM 1144 N N . ASP A 1 148 ? 8.292 -21.118 9.632 1.00 41.41 148 ASP A N 1
ATOM 1145 C CA . ASP A 1 148 ? 9.152 -21.549 10.740 1.00 41.41 148 ASP A CA 1
ATOM 1146 C C . ASP A 1 148 ? 10.626 -21.480 10.296 1.00 41.41 148 ASP A C 1
ATOM 1148 O O . ASP A 1 148 ? 10.910 -21.873 9.154 1.00 41.41 148 ASP A O 1
ATOM 1152 N N . PRO A 1 149 ? 11.553 -20.965 11.125 1.00 45.34 149 PRO A N 1
ATOM 1153 C CA . PRO A 1 149 ? 12.969 -21.003 10.786 1.00 45.34 149 PRO A CA 1
ATOM 1154 C C . PRO A 1 149 ? 13.339 -22.451 10.433 1.00 45.34 149 PRO A C 1
ATOM 1156 O O . PRO A 1 149 ? 13.115 -23.357 11.233 1.00 45.34 149 PRO A O 1
ATOM 1159 N N . GLU A 1 150 ? 13.831 -22.687 9.211 1.00 48.69 150 GLU A N 1
ATOM 1160 C CA . GLU A 1 150 ? 14.324 -24.018 8.838 1.00 48.69 150 GLU A CA 1
ATOM 1161 C C . GLU A 1 150 ? 15.451 -24.431 9.808 1.00 48.69 150 GLU A C 1
ATOM 1163 O O . GLU A 1 150 ? 16.267 -23.573 10.164 1.00 48.69 150 GLU A O 1
ATOM 1168 N N . PRO A 1 151 ? 15.461 -25.698 10.272 1.00 56.06 151 PRO A N 1
ATOM 1169 C CA . PRO A 1 151 ? 16.406 -26.198 11.271 1.00 56.06 151 PRO A CA 1
ATOM 1170 C C . PRO A 1 151 ? 17.855 -26.269 10.774 1.00 56.06 151 PRO A C 1
ATOM 1172 O O . PRO A 1 151 ? 18.071 -26.475 9.557 1.00 56.06 151 PRO A O 1
#

Sequence (151 aa):
MGTVFEGDPEWARIRRMDLAAGESLQEGSGEEGPREPKRPCCPSEEEEVDWEPLAKFRAACGPELADLVAEELAFARQHGTRGFHWMGAGFALKDGTSDFFLDGALTRCSCSIHAARRLPCRHLFAARLLTGAALFHMDLLRDCWGRDPEP

pLDDT: mean 71.48, std 20.28, range [30.14, 95.38]